Protein AF-A0A962M5X6-F1 (afdb_monomer)

Foldseek 3Di:
DDDPCPVVDDDDPVVVVVVLVVCLVDLVNQLVVLCVPPNPVCVVCVVVSSVVSSVVSVVVVVVD

Sequence (64 aa):
MDDPFADIRPYRNEEVAGVLVRLLDDRELLDTLAGFRLGKLAGLAPALVRPLVRWALAREVRGV

Solvent-accessible surface area (backbone atoms only — not comparable to full-atom values): 3948 Å² total; per-residue (Å²): 133,84,66,94,54,69,86,76,58,83,85,53,75,84,55,47,61,62,50,51,55,53,53,65,66,34,63,67,56,40,52,51,52,34,40,72,76,51,42,77,61,31,75,77,43,52,84,62,44,42,61,50,51,38,52,55,48,56,60,64,56,70,82,110

Secondary structure (DSSP, 8-state):
---TTTTSPPPPHHHHHHHHHHHHH-HHHHHHHHHHHHGGGGGT-HHHHHHHHHHHHHHHHTT-

Mean predicted aligned error: 6.05 Å

pLDDT: mean 85.74, std 4.75, range [67.88, 93.38]

Structure (mmCIF, N/CA/C/O backbone):
data_AF-A0A962M5X6-F1
#
_entry.id   AF-A0A962M5X6-F1
#
loop_
_atom_site.group_PDB
_atom_site.id
_atom_site.type_symbol
_atom_site.label_atom_id
_atom_site.label_alt_id
_atom_site.label_comp_id
_atom_site.label_asym_id
_atom_site.label_entity_id
_atom_site.label_seq_id
_atom_site.pdbx_PDB_ins_code
_atom_site.Cartn_x
_atom_site.Cartn_y
_atom_site.Cartn_z
_atom_site.occupancy
_atom_site.B_iso_or_equiv
_atom_site.auth_seq_id
_atom_site.auth_comp_id
_atom_site.auth_asym_id
_atom_site.auth_atom_id
_atom_site.pdbx_PDB_model_num
ATOM 1 N N . MET A 1 1 ? 31.928 -5.643 -18.428 1.00 72.50 1 MET A N 1
ATOM 2 C CA . MET A 1 1 ? 31.620 -4.724 -17.319 1.00 72.50 1 MET A CA 1
ATOM 3 C C . MET A 1 1 ? 30.118 -4.761 -17.171 1.00 72.50 1 MET A C 1
ATOM 5 O O . MET A 1 1 ? 29.451 -4.436 -18.145 1.00 72.50 1 MET A O 1
ATOM 9 N N . ASP A 1 2 ? 29.613 -5.262 -16.048 1.00 83.44 2 ASP A N 1
ATOM 10 C CA . ASP A 1 2 ? 28.177 -5.268 -15.766 1.00 83.44 2 ASP A CA 1
ATOM 11 C C . ASP A 1 2 ? 27.704 -3.842 -15.473 1.00 83.44 2 ASP A C 1
ATOM 13 O O . ASP A 1 2 ? 28.404 -3.080 -14.801 1.00 83.44 2 ASP A O 1
ATOM 17 N N . ASP A 1 3 ? 26.555 -3.468 -16.032 1.00 84.31 3 ASP A N 1
ATOM 18 C CA . ASP A 1 3 ? 25.935 -2.164 -15.810 1.00 84.31 3 ASP A CA 1
ATOM 19 C C . ASP A 1 3 ? 25.343 -2.119 -14.386 1.00 84.31 3 ASP A C 1
ATOM 21 O O . ASP A 1 3 ? 24.401 -2.865 -14.104 1.00 84.31 3 ASP A O 1
ATOM 25 N N . PRO A 1 4 ? 25.858 -1.262 -13.482 1.00 85.94 4 PRO A N 1
ATOM 26 C CA . PRO A 1 4 ? 25.394 -1.184 -12.096 1.00 85.94 4 PRO A CA 1
ATOM 27 C C . PRO A 1 4 ? 23.943 -0.698 -11.954 1.00 85.94 4 PRO A C 1
ATOM 29 O O . PRO A 1 4 ? 23.390 -0.765 -10.857 1.00 85.94 4 PRO A O 1
ATOM 32 N N . PHE A 1 5 ? 23.319 -0.214 -13.032 1.00 82.69 5 PHE A N 1
ATOM 33 C CA . PHE A 1 5 ? 21.938 0.268 -13.043 1.00 82.69 5 PHE A CA 1
ATOM 34 C C . PHE A 1 5 ? 20.974 -0.653 -13.795 1.00 82.69 5 PHE A C 1
ATOM 36 O O . PHE A 1 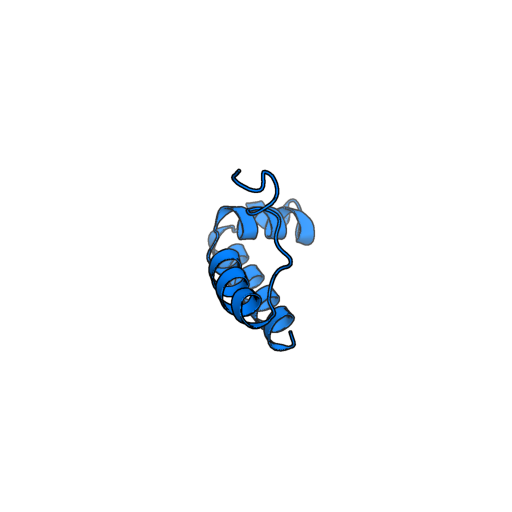5 ? 19.801 -0.306 -13.930 1.00 82.69 5 PHE A O 1
ATOM 43 N N . ALA A 1 6 ? 21.423 -1.831 -14.243 1.00 81.88 6 ALA A N 1
ATOM 44 C CA . ALA A 1 6 ? 20.599 -2.768 -15.012 1.00 81.88 6 ALA A CA 1
ATOM 45 C C . ALA A 1 6 ? 19.278 -3.154 -14.308 1.00 81.88 6 ALA A C 1
ATOM 47 O O . ALA A 1 6 ? 18.271 -3.403 -14.976 1.00 81.88 6 ALA A O 1
ATOM 48 N N . ASP A 1 7 ? 19.267 -3.148 -12.971 1.00 82.38 7 ASP A N 1
ATOM 49 C CA . ASP A 1 7 ? 18.089 -3.457 -12.152 1.00 82.38 7 ASP A CA 1
ATOM 50 C C . ASP A 1 7 ? 17.088 -2.291 -12.056 1.00 82.38 7 ASP A C 1
ATOM 52 O O . ASP A 1 7 ? 15.891 -2.513 -11.862 1.00 82.38 7 ASP A O 1
ATOM 56 N N . ILE A 1 8 ? 17.536 -1.044 -12.242 1.00 82.44 8 ILE A N 1
ATOM 57 C CA . ILE A 1 8 ? 16.687 0.159 -12.227 1.00 82.44 8 ILE A CA 1
ATOM 58 C C . ILE A 1 8 ? 16.276 0.495 -13.665 1.00 82.44 8 ILE A C 1
ATOM 60 O O . ILE A 1 8 ? 16.541 1.575 -14.196 1.00 82.44 8 ILE A O 1
ATOM 64 N N . ARG A 1 9 ? 15.633 -0.465 -14.331 1.00 85.56 9 ARG A N 1
ATOM 65 C CA . ARG A 1 9 ? 15.101 -0.270 -15.684 1.00 85.56 9 ARG A CA 1
ATOM 66 C C . ARG A 1 9 ? 13.694 0.347 -15.655 1.00 85.56 9 ARG A C 1
ATOM 68 O O . ARG A 1 9 ? 12.942 0.105 -14.707 1.00 85.56 9 ARG A O 1
ATOM 75 N N . PRO A 1 10 ? 13.284 1.087 -16.702 1.00 85.00 10 PRO A N 1
ATOM 76 C CA . PRO A 1 10 ? 11.908 1.550 -16.837 1.00 85.00 10 PRO A CA 1
ATOM 77 C C . PRO A 1 10 ? 10.922 0.377 -16.833 1.00 85.00 10 PRO A C 1
ATOM 79 O O . PRO A 1 10 ? 11.127 -0.621 -17.530 1.00 85.00 10 PRO A O 1
ATOM 82 N N . TYR A 1 11 ? 9.842 0.508 -16.064 1.00 82.12 11 TYR A N 1
ATOM 83 C CA . TYR A 1 11 ? 8.759 -0.470 -16.072 1.00 82.12 11 TYR A CA 1
ATOM 84 C C . TYR A 1 11 ? 8.066 -0.472 -17.434 1.00 82.12 11 TYR A C 1
ATOM 86 O O . TYR A 1 11 ? 7.731 0.584 -17.971 1.00 82.12 11 TYR A O 1
ATOM 94 N N . ARG A 1 12 ? 7.83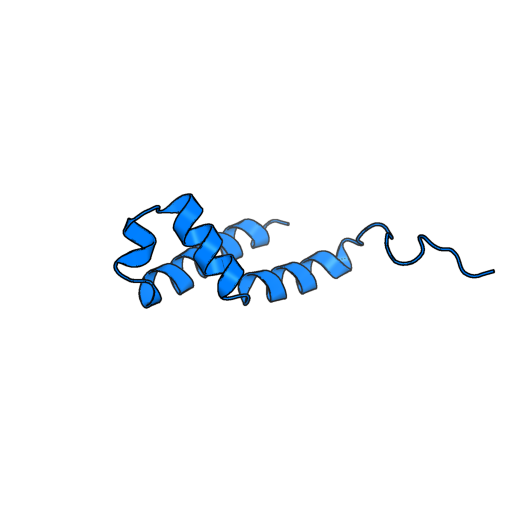2 -1.664 -17.983 1.00 86.31 12 ARG A N 1
ATOM 95 C CA . ARG A 1 12 ? 7.046 -1.828 -19.208 1.00 86.31 12 ARG A CA 1
ATOM 96 C C . ARG A 1 12 ? 5.575 -2.024 -18.869 1.00 86.31 12 ARG A C 1
ATOM 98 O O . ARG A 1 12 ? 5.256 -2.645 -17.856 1.00 86.31 12 ARG A O 1
ATOM 105 N N . ASN A 1 13 ? 4.685 -1.531 -19.728 1.00 83.62 13 ASN A N 1
ATOM 106 C CA . ASN A 1 13 ? 3.235 -1.576 -19.503 1.00 83.62 13 ASN A CA 1
ATOM 107 C C . ASN A 1 13 ? 2.724 -3.011 -19.312 1.00 83.62 13 ASN A C 1
ATOM 109 O O . ASN A 1 13 ? 1.846 -3.259 -18.491 1.00 83.62 13 ASN A O 1
ATOM 113 N N . GLU A 1 14 ? 3.327 -3.976 -20.007 1.00 86.94 14 GLU A N 1
ATOM 114 C CA . GLU A 1 14 ? 2.953 -5.390 -19.909 1.00 86.94 14 GLU A CA 1
ATOM 115 C C . GLU A 1 14 ? 3.267 -5.992 -18.524 1.00 86.94 14 GLU A C 1
ATOM 117 O O . GLU A 1 14 ? 2.623 -6.949 -18.098 1.00 86.94 14 GLU A O 1
ATOM 122 N N . GLU A 1 15 ? 4.233 -5.419 -17.795 1.00 85.62 15 GLU A N 1
ATOM 123 C CA . GLU A 1 15 ? 4.635 -5.858 -16.451 1.00 85.62 15 GLU A CA 1
ATOM 124 C C . GLU A 1 15 ? 3.697 -5.293 -15.367 1.00 85.62 15 GLU A C 1
ATOM 126 O O . GLU A 1 15 ? 3.546 -5.892 -14.298 1.00 85.62 15 GLU A O 1
ATOM 131 N N . VAL A 1 16 ? 3.013 -4.177 -15.652 1.00 87.75 16 VAL A N 1
ATOM 132 C CA . VAL A 1 16 ? 2.163 -3.449 -14.695 1.00 87.75 16 VAL A CA 1
ATOM 133 C C . VAL A 1 16 ? 1.013 -4.320 -14.198 1.00 87.75 16 VAL A C 1
ATOM 135 O O . VAL A 1 16 ? 0.805 -4.423 -12.990 1.00 87.75 16 VAL A O 1
ATOM 138 N N . ALA A 1 17 ? 0.306 -5.013 -15.093 1.00 87.44 17 ALA A N 1
ATOM 139 C CA . ALA A 1 17 ? -0.831 -5.853 -14.714 1.00 87.44 17 ALA A C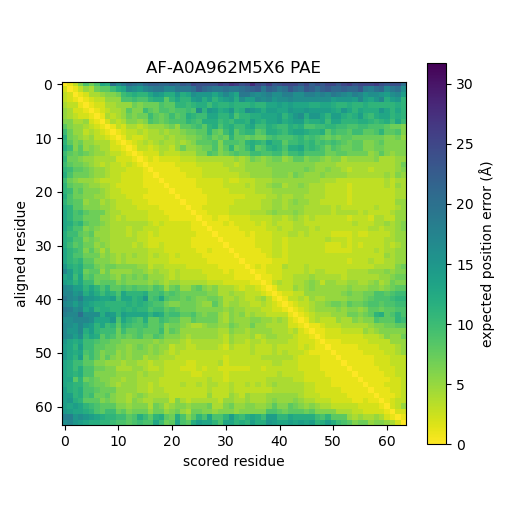A 1
ATOM 140 C C . ALA A 1 17 ? -0.433 -6.951 -13.710 1.00 87.44 17 ALA A C 1
ATOM 142 O O . ALA A 1 17 ? -1.121 -7.170 -12.712 1.00 87.44 17 ALA A O 1
ATOM 143 N N . GLY A 1 18 ? 0.711 -7.606 -13.934 1.00 88.88 18 GLY A N 1
ATOM 144 C CA . GLY A 1 18 ? 1.221 -8.645 -13.038 1.00 88.88 18 GLY A CA 1
ATOM 145 C C . GLY A 1 18 ? 1.607 -8.104 -11.661 1.00 88.88 18 GLY A C 1
ATOM 146 O O . GLY A 1 18 ? 1.332 -8.739 -10.642 1.00 88.88 18 GLY A O 1
ATOM 147 N N . VAL A 1 19 ? 2.195 -6.907 -11.610 1.00 89.75 19 VAL A N 1
ATOM 148 C CA . VAL A 1 19 ? 2.521 -6.232 -10.347 1.00 89.75 19 VAL A CA 1
ATOM 149 C C . VAL A 1 19 ? 1.259 -5.832 -9.593 1.00 89.75 19 VAL A C 1
ATOM 151 O O . VAL A 1 19 ? 1.156 -6.105 -8.399 1.00 89.75 19 VAL A O 1
ATOM 154 N N . LEU A 1 20 ? 0.275 -5.248 -10.277 1.00 89.69 20 LEU A N 1
ATOM 155 C CA . 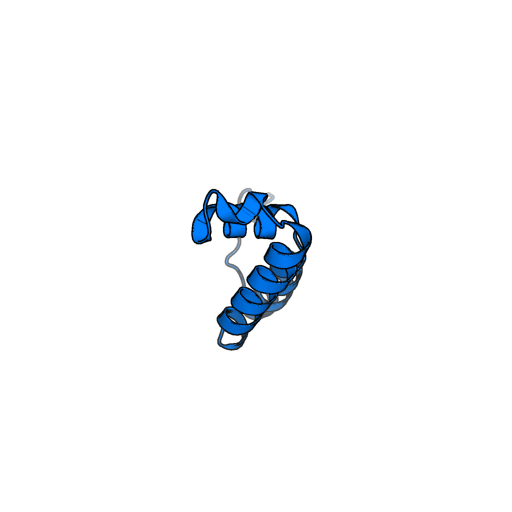LEU A 1 20 ? -0.984 -4.831 -9.664 1.00 89.69 20 LEU A CA 1
ATOM 156 C C . LEU A 1 20 ? -1.750 -6.015 -9.072 1.00 89.69 20 LEU A C 1
ATOM 158 O O . LEU A 1 20 ? -2.246 -5.914 -7.955 1.00 89.69 20 LEU A O 1
ATOM 162 N N . VAL A 1 21 ? -1.794 -7.157 -9.763 1.00 90.38 21 VAL A N 1
ATOM 163 C CA . VAL A 1 21 ? -2.405 -8.383 -9.223 1.00 90.38 21 VAL A CA 1
ATOM 164 C C . VAL A 1 21 ? -1.718 -8.820 -7.929 1.00 90.38 21 VAL A C 1
ATOM 166 O O . VAL A 1 21 ? -2.405 -9.139 -6.961 1.00 90.38 21 VAL A O 1
ATOM 169 N N . ARG A 1 22 ? -0.380 -8.794 -7.886 1.00 91.06 22 ARG A N 1
ATOM 170 C CA . ARG A 1 22 ? 0.385 -9.151 -6.681 1.00 91.06 22 ARG A CA 1
ATOM 171 C C . ARG A 1 22 ? 0.134 -8.176 -5.534 1.00 91.06 22 ARG A C 1
ATOM 173 O O . ARG A 1 22 ? -0.085 -8.613 -4.413 1.00 91.06 22 ARG A O 1
ATOM 180 N N . LEU A 1 23 ? 0.114 -6.875 -5.817 1.00 90.88 23 LEU A N 1
ATOM 181 C CA . LEU A 1 23 ? -0.174 -5.839 -4.821 1.00 90.88 23 LEU A CA 1
ATOM 182 C C . LEU A 1 23 ? -1.601 -5.959 -4.268 1.00 90.88 23 LEU A C 1
ATOM 184 O O . LEU A 1 23 ? -1.816 -5.800 -3.073 1.00 90.88 23 LEU A O 1
ATOM 188 N N . LEU A 1 24 ? -2.581 -6.295 -5.109 1.00 89.06 24 LEU A N 1
ATOM 189 C CA . LEU A 1 24 ? -3.966 -6.519 -4.680 1.00 89.06 24 LEU A CA 1
ATOM 190 C C . LEU A 1 24 ? -4.152 -7.764 -3.800 1.00 89.06 24 LEU A C 1
ATOM 192 O O . LEU A 1 24 ? -5.200 -7.892 -3.161 1.00 89.06 24 LEU A O 1
ATOM 196 N N . ASP A 1 25 ? -3.188 -8.682 -3.794 1.00 90.31 25 ASP A N 1
ATOM 197 C CA . ASP A 1 25 ? -3.183 -9.872 -2.937 1.00 90.31 25 ASP A CA 1
ATOM 198 C C . ASP A 1 25 ? -2.327 -9.682 -1.671 1.00 90.31 25 ASP A C 1
ATOM 200 O O . ASP A 1 25 ? -2.398 -10.475 -0.729 1.00 90.31 25 ASP A O 1
ATOM 204 N N . ASP A 1 26 ? -1.555 -8.594 -1.609 1.00 93.38 26 ASP A N 1
ATOM 205 C CA . ASP A 1 26 ? -0.701 -8.274 -0.477 1.00 93.38 26 ASP A CA 1
ATOM 206 C C . ASP A 1 26 ? -1.535 -7.809 0.726 1.00 93.38 26 ASP A C 1
ATOM 208 O O . ASP A 1 26 ? -2.172 -6.752 0.749 1.00 93.38 26 ASP A O 1
ATOM 212 N N . ARG A 1 27 ? -1.526 -8.639 1.769 1.00 89.44 27 ARG A N 1
ATOM 213 C CA . ARG A 1 27 ? -2.296 -8.423 2.994 1.00 89.44 27 ARG A CA 1
ATOM 214 C C . ARG A 1 27 ? -1.831 -7.194 3.768 1.00 89.44 27 ARG A C 1
ATOM 216 O O . ARG A 1 27 ? -2.682 -6.509 4.331 1.00 89.44 27 ARG A O 1
ATOM 223 N N . GLU A 1 28 ? -0.529 -6.942 3.807 1.00 91.06 28 GLU A N 1
ATOM 224 C CA . GLU A 1 28 ? 0.064 -5.817 4.528 1.00 91.06 28 GLU A CA 1
ATOM 225 C C . GLU A 1 28 ? -0.254 -4.503 3.814 1.00 91.06 28 GLU A C 1
ATOM 227 O O . GLU A 1 28 ? -0.655 -3.524 4.451 1.00 91.06 28 GLU A O 1
ATOM 232 N N . LEU A 1 29 ? -0.192 -4.506 2.480 1.00 91.19 29 LEU A N 1
ATOM 233 C CA . LEU A 1 29 ? -0.599 -3.361 1.673 1.00 91.19 29 LEU A CA 1
ATOM 234 C C . LEU A 1 29 ? -2.077 -3.021 1.894 1.00 91.19 29 LEU A C 1
ATOM 236 O O . LEU A 1 29 ? -2.421 -1.858 2.117 1.00 91.19 29 LEU A O 1
ATOM 240 N N . LEU A 1 30 ? -2.956 -4.027 1.857 1.00 90.00 30 LEU A N 1
ATOM 241 C CA . LEU A 1 30 ? -4.392 -3.835 2.068 1.00 90.00 30 LEU A CA 1
ATOM 242 C C . LEU A 1 30 ? -4.702 -3.297 3.470 1.00 90.00 30 LEU A C 1
ATOM 244 O O . LEU A 1 30 ? -5.547 -2.411 3.599 1.00 90.00 30 LEU A O 1
ATOM 248 N N . ASP A 1 31 ? -4.020 -3.790 4.506 1.00 89.56 31 ASP A N 1
ATOM 249 C CA . ASP A 1 31 ? -4.177 -3.296 5.879 1.00 89.56 31 ASP A CA 1
ATOM 250 C C . ASP A 1 31 ? -3.678 -1.850 6.024 1.00 89.56 31 ASP A C 1
ATOM 252 O O . ASP A 1 31 ? -4.334 -1.017 6.655 1.00 89.56 31 ASP A O 1
ATOM 256 N N . THR A 1 32 ? -2.556 -1.522 5.382 1.00 91.44 32 THR A N 1
ATOM 257 C CA . THR A 1 32 ? -1.991 -0.166 5.378 1.00 91.44 32 THR A CA 1
ATOM 258 C C . THR A 1 32 ? -2.928 0.818 4.676 1.00 91.44 32 THR A C 1
ATOM 260 O O . THR A 1 32 ? -3.251 1.875 5.221 1.00 91.44 32 THR A O 1
ATOM 263 N N . LEU A 1 33 ? -3.444 0.454 3.497 1.00 90.25 33 LEU A N 1
ATOM 264 C CA . LEU A 1 33 ? -4.415 1.261 2.750 1.00 90.25 33 LEU A CA 1
ATOM 265 C C . LEU A 1 33 ? -5.749 1.391 3.486 1.00 90.25 33 LEU A C 1
ATOM 267 O O . LEU A 1 33 ? -6.368 2.457 3.457 1.00 90.25 33 LEU A O 1
ATOM 271 N N . ALA A 1 34 ? -6.188 0.334 4.167 1.00 88.81 34 ALA A N 1
ATOM 272 C CA . ALA A 1 34 ? -7.359 0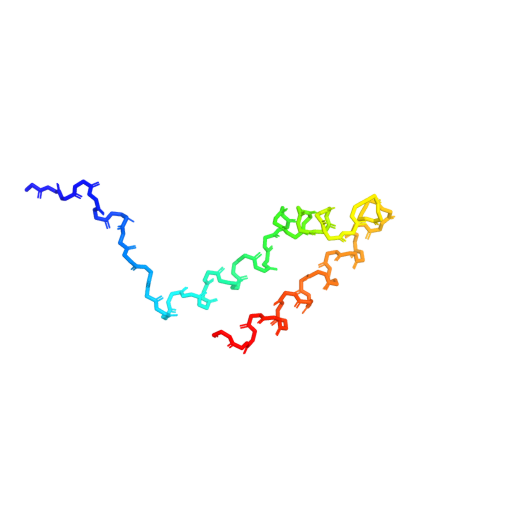.369 5.029 1.00 88.81 34 ALA A CA 1
ATOM 273 C C . ALA A 1 34 ? -7.186 1.376 6.170 1.00 88.81 34 ALA A C 1
ATOM 275 O O . ALA A 1 34 ? -8.058 2.220 6.372 1.00 88.81 34 ALA A O 1
ATOM 276 N N . GLY A 1 35 ? -6.057 1.328 6.881 1.00 89.69 35 GLY A N 1
ATOM 277 C CA . GLY A 1 35 ? -5.733 2.287 7.936 1.00 89.69 35 GLY A CA 1
ATOM 278 C C . GLY A 1 35 ? -5.639 3.721 7.414 1.00 89.69 35 GLY A C 1
ATOM 279 O O . GLY A 1 35 ? -6.158 4.638 8.045 1.00 89.69 35 GLY A O 1
ATOM 280 N N . PHE A 1 36 ? -5.060 3.911 6.227 1.00 89.81 36 PHE A N 1
ATOM 281 C CA . PHE A 1 36 ? -4.951 5.221 5.587 1.00 89.81 36 PHE A CA 1
ATOM 282 C C . PHE A 1 36 ? -6.315 5.807 5.185 1.00 89.81 36 PHE A C 1
ATOM 284 O O . PHE A 1 36 ? -6.583 6.975 5.455 1.00 89.81 36 PHE A O 1
ATOM 291 N N . ARG A 1 37 ? -7.201 5.011 4.564 1.00 86.38 37 ARG A N 1
ATOM 292 C CA . ARG A 1 37 ? -8.509 5.488 4.072 1.00 86.38 37 ARG A CA 1
ATOM 293 C C . ARG A 1 37 ? -9.597 5.534 5.150 1.00 86.38 37 ARG A C 1
ATOM 295 O O . ARG A 1 37 ? -10.466 6.398 5.089 1.00 86.38 37 ARG A O 1
ATOM 302 N N . LEU A 1 38 ? -9.590 4.599 6.101 1.00 86.50 38 LEU A N 1
ATOM 303 C CA . LEU A 1 38 ? -10.679 4.397 7.071 1.00 86.50 38 LEU A CA 1
ATOM 304 C C . LEU A 1 38 ? -10.275 4.732 8.516 1.00 86.50 38 LEU A C 1
ATOM 306 O O . LEU A 1 38 ? -11.128 4.762 9.409 1.00 86.50 38 LEU A O 1
ATOM 310 N N . GLY A 1 39 ? -8.989 4.984 8.777 1.00 85.56 39 GLY A N 1
ATOM 311 C CA . GLY A 1 39 ? -8.484 5.323 10.105 1.00 85.56 39 GLY A CA 1
ATOM 312 C C . GLY A 1 39 ? -8.800 4.242 11.140 1.00 85.56 39 GLY A C 1
ATOM 313 O O . GLY A 1 39 ? -8.652 3.046 10.894 1.00 85.56 39 GLY A O 1
ATOM 314 N N . LYS A 1 40 ? -9.292 4.660 12.314 1.00 81.00 40 LYS A N 1
ATOM 315 C CA . LYS A 1 40 ? -9.631 3.754 13.430 1.00 81.00 40 LYS A CA 1
ATOM 316 C C . LYS A 1 40 ? -10.722 2.730 13.082 1.00 81.00 40 LYS A C 1
ATOM 318 O O . LYS A 1 40 ? -10.790 1.688 13.728 1.00 81.00 40 LYS A O 1
ATOM 323 N N . LEU A 1 41 ? -11.543 2.987 12.057 1.00 79.00 41 LEU A N 1
ATOM 324 C CA . LEU A 1 41 ? -12.588 2.058 11.611 1.00 79.00 41 LEU A CA 1
ATOM 325 C C . LEU A 1 41 ? -12.003 0.792 10.968 1.00 79.00 41 LEU A C 1
ATOM 327 O O . LEU A 1 41 ? -12.640 -0.259 11.014 1.00 79.00 41 LEU A O 1
ATOM 331 N N . ALA A 1 42 ? -10.774 0.858 10.443 1.00 80.94 42 ALA A N 1
ATOM 332 C CA . ALA A 1 42 ? -10.080 -0.305 9.892 1.00 80.94 42 ALA A CA 1
ATOM 333 C C . ALA A 1 42 ? -9.826 -1.399 10.949 1.00 80.94 42 ALA A C 1
ATOM 335 O O . ALA A 1 42 ? -9.863 -2.587 10.633 1.00 80.94 42 ALA A O 1
ATOM 336 N N . GLY A 1 43 ? -9.620 -1.003 12.211 1.00 78.19 43 GLY A N 1
ATOM 337 C CA . GLY A 1 43 ? -9.347 -1.919 13.321 1.00 78.19 43 GLY A CA 1
ATOM 338 C C . GLY A 1 43 ? -10.586 -2.592 13.919 1.00 78.19 43 GLY A C 1
ATOM 339 O O . GLY A 1 43 ? -10.441 -3.566 14.650 1.00 78.19 43 GLY A O 1
ATOM 340 N N . LEU A 1 44 ? -11.797 -2.110 13.614 1.00 82.69 44 LEU A N 1
ATOM 341 C CA . LEU A 1 44 ? -13.036 -2.663 14.179 1.00 82.69 44 LEU A CA 1
ATOM 342 C C . LEU A 1 44 ? -13.433 -3.994 13.533 1.00 82.69 44 LEU A C 1
ATOM 344 O O . LEU A 1 44 ? -13.987 -4.865 14.198 1.00 82.69 44 LEU A O 1
ATOM 348 N N . ALA A 1 45 ? -13.161 -4.153 12.236 1.00 81.75 45 ALA A N 1
ATOM 349 C CA . ALA A 1 45 ? -13.541 -5.342 11.478 1.00 81.75 45 ALA A CA 1
ATOM 350 C C . ALA A 1 45 ? -12.539 -5.637 10.343 1.00 81.75 45 ALA A C 1
ATOM 352 O O . ALA A 1 45 ? -12.899 -5.568 9.163 1.00 81.75 45 ALA A O 1
ATOM 353 N N . PRO A 1 46 ? -11.283 -6.004 10.659 1.00 78.69 46 PRO A N 1
ATOM 354 C CA . PRO A 1 46 ? -10.231 -6.194 9.655 1.00 78.69 46 PRO A CA 1
ATOM 355 C C . PRO A 1 46 ? -10.591 -7.250 8.596 1.00 78.69 46 PRO A C 1
ATOM 357 O O . PRO A 1 46 ? -10.238 -7.107 7.427 1.00 78.69 46 PRO A O 1
ATOM 360 N N . ALA A 1 47 ? -11.360 -8.278 8.967 1.00 82.88 47 ALA A N 1
ATOM 361 C CA . ALA A 1 47 ? -11.821 -9.318 8.046 1.00 82.88 47 ALA A CA 1
ATOM 362 C C . ALA A 1 47 ? -12.825 -8.819 6.986 1.00 82.88 47 ALA A C 1
ATOM 364 O O . ALA A 1 47 ? -12.862 -9.366 5.888 1.00 82.88 47 ALA A O 1
ATOM 365 N N . LEU A 1 48 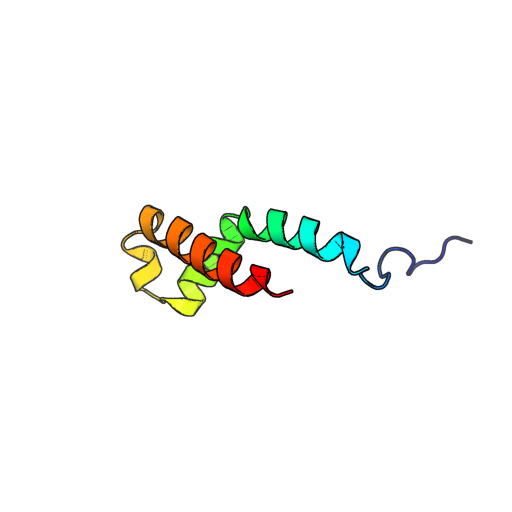? -13.615 -7.782 7.288 1.00 84.94 48 LEU A N 1
ATOM 366 C CA . LEU A 1 48 ? -14.564 -7.156 6.353 1.00 84.94 48 LEU A CA 1
ATOM 367 C C . LEU A 1 48 ? -13.911 -6.037 5.540 1.00 84.94 48 LEU A C 1
ATOM 369 O O . LEU A 1 48 ? -14.223 -5.836 4.368 1.00 84.94 48 LEU A O 1
ATOM 373 N N . VAL A 1 49 ? -12.978 -5.322 6.160 1.00 86.50 49 VAL A N 1
ATOM 374 C CA . VAL A 1 49 ? -12.300 -4.183 5.547 1.00 86.50 49 VAL A CA 1
ATOM 375 C C . VAL A 1 49 ? -11.362 -4.627 4.422 1.00 86.50 49 VAL A C 1
ATOM 377 O O . VAL A 1 49 ? -11.356 -4.017 3.355 1.00 86.50 49 VAL A O 1
ATOM 380 N N . ARG A 1 50 ? -10.627 -5.729 4.603 1.00 83.31 50 ARG A N 1
ATOM 381 C CA . ARG A 1 50 ? -9.716 -6.276 3.581 1.00 83.31 50 ARG A CA 1
ATOM 382 C C . ARG A 1 50 ? -10.388 -6.563 2.228 1.00 83.31 50 ARG A C 1
ATOM 384 O O . ARG A 1 50 ? -9.920 -6.016 1.228 1.00 83.31 50 ARG A O 1
ATOM 391 N N . PRO A 1 51 ? -11.468 -7.370 2.138 1.00 87.81 51 PRO A N 1
ATOM 392 C CA . PRO A 1 51 ? -12.121 -7.631 0.856 1.00 87.81 51 PRO A CA 1
ATOM 393 C C . PRO A 1 51 ? -12.746 -6.367 0.253 1.00 87.81 51 PRO A C 1
ATOM 395 O O . PRO A 1 51 ? -12.745 -6.225 -0.968 1.00 87.81 51 PRO A O 1
ATOM 398 N N . LEU A 1 52 ? -13.213 -5.423 1.081 1.00 88.19 52 LEU A N 1
ATOM 399 C CA . LEU A 1 52 ? -13.753 -4.145 0.616 1.00 88.19 52 LEU A CA 1
ATOM 400 C C . LEU A 1 52 ? -12.675 -3.272 -0.045 1.00 88.19 52 LEU A C 1
ATOM 402 O O . LEU A 1 52 ? -12.879 -2.773 -1.152 1.00 88.19 52 LEU A O 1
ATOM 406 N N . VAL A 1 53 ? -11.519 -3.115 0.606 1.00 87.56 53 VAL A N 1
ATOM 407 C CA . VAL A 1 53 ? -10.386 -2.340 0.076 1.00 87.56 53 VAL A CA 1
ATOM 408 C C . VAL A 1 53 ? -9.832 -2.995 -1.184 1.00 87.56 53 VAL A C 1
ATOM 410 O O . VAL A 1 53 ? -9.630 -2.307 -2.184 1.00 87.56 53 VAL A O 1
ATOM 413 N N . ARG A 1 54 ? -9.685 -4.326 -1.186 1.00 88.94 54 ARG A N 1
ATOM 414 C CA . ARG A 1 54 ? -9.272 -5.091 -2.369 1.00 88.94 54 ARG A CA 1
ATOM 415 C C . ARG A 1 54 ? -10.224 -4.884 -3.544 1.00 88.94 54 ARG A C 1
ATOM 417 O O . ARG A 1 54 ? -9.767 -4.644 -4.655 1.00 88.94 54 ARG A O 1
ATOM 424 N N . TRP A 1 55 ? -11.536 -4.942 -3.313 1.00 89.88 55 TRP A N 1
ATOM 425 C CA . TRP A 1 55 ? -12.535 -4.720 -4.361 1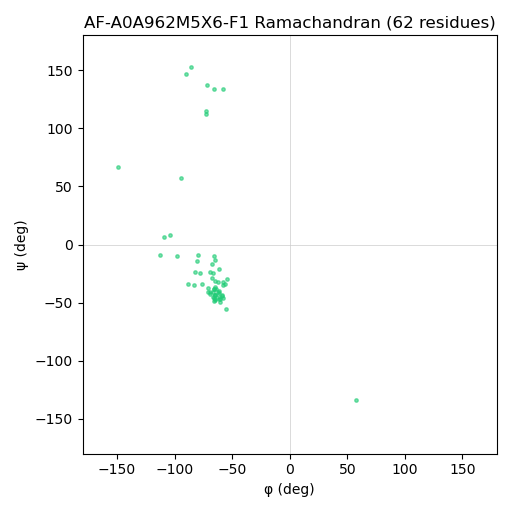.00 89.88 55 TRP A CA 1
ATOM 426 C C . TRP A 1 55 ? -12.503 -3.285 -4.900 1.00 89.88 55 TRP A C 1
ATOM 428 O O . TRP A 1 55 ? -12.545 -3.077 -6.113 1.00 89.88 55 TRP A O 1
ATOM 438 N N . ALA A 1 56 ? -12.384 -2.293 -4.014 1.00 88.56 56 ALA A N 1
ATOM 439 C CA . ALA A 1 56 ? -12.287 -0.893 -4.406 1.00 88.56 56 ALA A CA 1
ATOM 440 C C . ALA A 1 56 ? -11.039 -0.624 -5.262 1.00 88.56 56 ALA A C 1
ATOM 442 O O . ALA A 1 56 ? -11.155 0.010 -6.309 1.00 88.56 56 ALA A O 1
ATOM 443 N N . LEU A 1 57 ? -9.880 -1.157 -4.856 1.00 86.94 57 LEU A 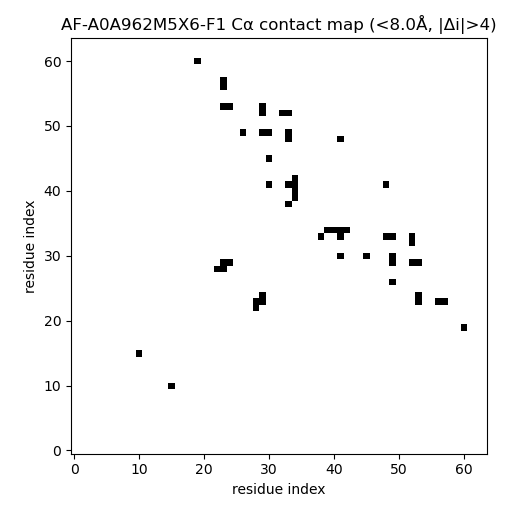N 1
ATOM 444 C CA . LEU A 1 57 ? -8.631 -1.048 -5.609 1.00 86.94 57 LEU A CA 1
ATOM 445 C C . LEU A 1 57 ? -8.724 -1.787 -6.944 1.00 86.94 57 LEU A C 1
ATOM 447 O O . LEU A 1 57 ? -8.430 -1.195 -7.972 1.00 86.94 57 LEU A O 1
ATOM 451 N N . ALA A 1 58 ? -9.212 -3.032 -6.964 1.00 87.56 58 ALA A N 1
ATOM 452 C CA . ALA A 1 58 ? -9.379 -3.804 -8.197 1.00 87.56 58 ALA A CA 1
ATOM 453 C C . ALA A 1 58 ? -10.255 -3.078 -9.234 1.00 87.56 58 ALA A C 1
ATOM 455 O O . ALA A 1 58 ? -10.013 -3.173 -10.435 1.00 87.56 58 ALA A O 1
ATOM 456 N N . ARG A 1 59 ? -11.260 -2.322 -8.776 1.00 88.75 59 ARG A N 1
ATOM 457 C CA . ARG A 1 59 ? -12.090 -1.476 -9.640 1.00 88.75 59 ARG A CA 1
ATOM 458 C C . ARG A 1 59 ? -11.335 -0.253 -10.169 1.00 88.75 59 ARG A C 1
ATOM 460 O O . ARG A 1 59 ? -11.573 0.130 -11.309 1.00 88.75 59 ARG A O 1
ATOM 467 N N . GLU A 1 60 ? -10.467 0.343 -9.357 1.00 86.31 60 GLU A N 1
ATOM 468 C CA . GLU A 1 60 ? -9.652 1.516 -9.700 1.00 86.31 60 GLU A CA 1
ATOM 469 C C . GLU A 1 60 ? -8.583 1.165 -10.749 1.00 86.31 60 GLU A C 1
ATOM 471 O O . GLU A 1 60 ? -8.451 1.866 -11.748 1.00 86.31 60 GLU A O 1
ATOM 476 N N . VAL A 1 61 ? -7.913 0.017 -10.604 1.00 84.62 61 VAL A N 1
ATOM 477 C CA . VAL A 1 61 ? -6.899 -0.442 -11.573 1.00 84.62 61 VAL A CA 1
ATOM 478 C C . VAL A 1 61 ? -7.453 -1.099 -12.835 1.00 84.62 61 VAL A C 1
ATOM 480 O O . VAL A 1 61 ? -6.708 -1.298 -13.785 1.00 84.62 61 VAL A O 1
ATOM 483 N N . ARG A 1 62 ? -8.757 -1.386 -12.917 1.00 82.06 62 ARG A N 1
ATOM 484 C CA . ARG A 1 62 ? -9.365 -1.945 -14.141 1.00 82.06 62 ARG A CA 1
ATOM 485 C C . ARG A 1 62 ? -9.311 -0.986 -15.345 1.00 82.06 62 ARG A C 1
ATOM 487 O O . ARG A 1 62 ? -9.629 -1.402 -16.453 1.00 82.06 62 ARG A O 1
ATOM 494 N N . GLY A 1 63 ? -8.999 0.291 -15.124 1.00 73.69 63 GLY A N 1
ATOM 495 C CA . GLY A 1 63 ? -8.883 1.314 -16.169 1.00 73.69 63 GLY A CA 1
ATOM 496 C C . GLY A 1 63 ? -7.450 1.694 -16.547 1.00 73.69 63 GLY A C 1
ATOM 497 O O . GLY A 1 63 ? -7.293 2.688 -17.252 1.00 73.69 63 GLY A O 1
ATOM 498 N N . VAL A 1 64 ? -6.445 0.967 -16.046 1.00 67.88 64 VAL A N 1
ATOM 499 C CA . VAL A 1 64 ? -5.010 1.211 -16.279 1.00 67.88 64 VAL A CA 1
ATOM 500 C C . VAL A 1 64 ? -4.464 0.234 -17.312 1.00 67.88 64 VAL A C 1
ATOM 502 O O . VAL A 1 64 ? -4.863 -0.952 -17.257 1.00 67.88 64 VAL A O 1
#

Radi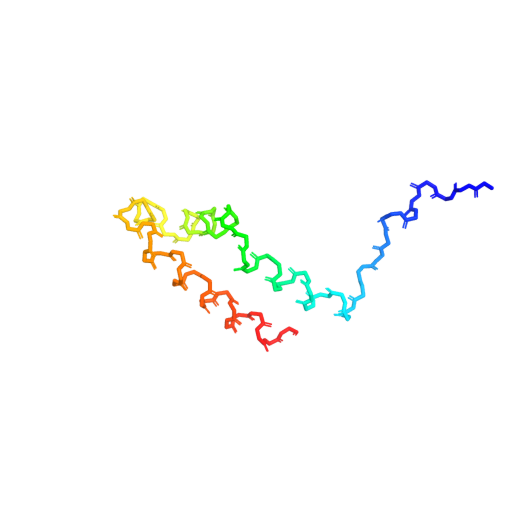us of gyration: 15.79 Å; Cα contacts (8 Å, |Δi|>4): 28; chains: 1; bounding box: 46×15×34 Å